Protein AF-A0A971B6G9-F1 (afdb_monomer)

Structure (mmCIF, N/CA/C/O backbone):
data_AF-A0A971B6G9-F1
#
_entry.id   AF-A0A971B6G9-F1
#
loop_
_atom_site.group_PDB
_atom_site.id
_atom_site.type_symbol
_atom_site.label_atom_id
_atom_site.label_alt_id
_atom_site.label_comp_id
_atom_site.label_asym_id
_atom_site.label_entity_id
_atom_site.label_seq_id
_atom_site.pdbx_PDB_ins_code
_atom_site.Cartn_x
_atom_site.Cartn_y
_atom_site.Cartn_z
_atom_site.occupancy
_atom_site.B_iso_or_equiv
_atom_site.auth_seq_id
_atom_site.auth_comp_id
_atom_site.auth_asym_id
_atom_site.auth_atom_id
_atom_site.pdbx_PDB_model_num
ATOM 1 N N . MET A 1 1 ? -0.345 -5.537 20.624 1.00 52.84 1 MET A N 1
ATOM 2 C CA . MET A 1 1 ? -1.224 -4.532 19.983 1.00 52.84 1 MET A CA 1
ATOM 3 C C . MET A 1 1 ? -0.506 -4.055 18.737 1.00 52.84 1 MET A C 1
ATOM 5 O O . MET A 1 1 ? 0.573 -3.500 18.879 1.00 52.84 1 MET A O 1
ATOM 9 N N . CYS A 1 2 ? -1.038 -4.345 17.551 1.00 80.56 2 CYS A N 1
ATOM 10 C CA . CYS A 1 2 ? -0.383 -4.000 16.290 1.00 80.56 2 CYS A CA 1
ATOM 11 C C . CYS A 1 2 ? -0.824 -2.597 15.840 1.00 80.56 2 CYS A C 1
ATOM 13 O O . CYS A 1 2 ? -2.008 -2.360 15.574 1.00 80.56 2 CYS A O 1
ATOM 15 N N . ASN A 1 3 ? 0.137 -1.675 15.822 1.00 87.12 3 ASN A N 1
ATOM 16 C CA . ASN A 1 3 ? -0.016 -0.271 15.457 1.00 87.12 3 ASN A CA 1
ATOM 17 C C . ASN A 1 3 ? 0.863 0.035 14.233 1.00 87.12 3 ASN A C 1
ATOM 19 O O . ASN A 1 3 ? 1.901 -0.599 14.043 1.00 87.12 3 ASN A O 1
ATOM 23 N N . ILE A 1 4 ? 0.448 1.012 13.433 1.00 89.44 4 ILE A N 1
ATOM 24 C CA . ILE A 1 4 ? 1.184 1.586 12.306 1.00 89.44 4 ILE A CA 1
ATOM 25 C C . ILE A 1 4 ? 1.631 2.981 12.739 1.00 89.44 4 ILE A C 1
ATOM 27 O O . ILE A 1 4 ? 0.792 3.774 13.165 1.00 89.44 4 ILE A O 1
ATOM 31 N N . HIS A 1 5 ? 2.922 3.277 12.640 1.00 90.25 5 HIS A N 1
ATOM 32 C CA . HIS A 1 5 ? 3.454 4.623 12.853 1.00 90.25 5 HIS A CA 1
ATOM 33 C C . HIS A 1 5 ? 3.609 5.310 11.493 1.00 90.25 5 HIS A C 1
ATOM 35 O O . HIS A 1 5 ? 4.280 4.767 10.624 1.00 90.25 5 HIS A O 1
ATOM 41 N N . THR A 1 6 ? 2.958 6.460 11.306 1.00 84.06 6 THR A N 1
ATOM 42 C CA . THR A 1 6 ? 2.839 7.157 10.005 1.00 84.06 6 THR A CA 1
ATOM 43 C C . THR A 1 6 ? 3.772 8.369 9.886 1.00 84.06 6 THR A C 1
ATOM 45 O O . THR A 1 6 ? 3.604 9.199 9.003 1.00 84.06 6 THR A O 1
ATOM 48 N N . GLY A 1 7 ? 4.704 8.541 10.831 1.00 78.31 7 GLY A N 1
ATOM 49 C CA . GLY A 1 7 ? 5.525 9.752 10.990 1.00 78.31 7 GLY A CA 1
ATOM 50 C C . GLY A 1 7 ? 4.795 10.912 11.687 1.00 78.31 7 GLY A C 1
ATOM 51 O O . GLY A 1 7 ? 5.374 11.577 12.541 1.00 78.31 7 GLY A O 1
ATOM 52 N N . SER A 1 8 ? 3.508 11.096 11.398 1.00 78.38 8 SER A N 1
ATOM 53 C CA . SER A 1 8 ? 2.623 12.130 11.963 1.00 78.38 8 SER A CA 1
ATOM 54 C C . SER A 1 8 ? 1.706 11.633 13.089 1.00 78.38 8 SER A C 1
ATOM 56 O O . SER A 1 8 ? 1.169 12.430 13.858 1.00 78.38 8 SER A O 1
ATOM 58 N N . GLY A 1 9 ? 1.517 10.316 13.205 1.00 85.81 9 GLY A N 1
ATOM 59 C CA . GLY A 1 9 ? 0.541 9.731 14.115 1.00 85.81 9 GLY A CA 1
ATOM 60 C C . GLY A 1 9 ? 0.669 8.220 14.272 1.00 85.81 9 GLY A C 1
ATOM 61 O O . GLY A 1 9 ? 1.687 7.600 13.949 1.00 85.81 9 GLY A O 1
ATOM 62 N N . THR A 1 10 ? -0.360 7.610 14.860 1.00 90.00 10 THR A N 1
ATOM 63 C CA . THR A 1 10 ? -0.423 6.158 15.069 1.00 90.00 10 THR A CA 1
ATOM 64 C C . THR A 1 10 ? -1.803 5.618 14.721 1.00 90.00 10 THR A C 1
ATOM 66 O O . THR A 1 10 ? -2.795 5.977 15.355 1.00 90.00 10 THR A O 1
ATOM 69 N N . VAL A 1 11 ? -1.854 4.682 13.773 1.00 90.75 11 VAL A N 1
ATOM 70 C CA . VAL A 1 11 ? -3.084 4.025 13.316 1.00 90.75 11 VAL A CA 1
ATOM 71 C C . VAL A 1 11 ? -3.137 2.593 13.844 1.00 90.75 11 VAL A C 1
ATOM 73 O O . VAL A 1 11 ? -2.175 1.834 13.749 1.00 90.75 11 VAL A O 1
ATOM 76 N N . LYS A 1 12 ? -4.272 2.175 14.409 1.00 91.88 12 LYS A N 1
ATOM 77 C CA . LYS A 1 12 ? -4.451 0.790 14.877 1.00 91.88 12 LYS A CA 1
ATOM 78 C C . LYS A 1 12 ? -4.865 -0.113 13.720 1.00 91.88 12 LYS A C 1
ATOM 80 O O . LYS A 1 12 ? -5.763 0.244 12.961 1.00 91.88 12 LYS A O 1
ATOM 85 N N . TYR A 1 13 ? -4.352 -1.345 13.683 1.00 93.25 13 TYR A N 1
ATOM 86 C CA . TYR A 1 13 ? -4.760 -2.349 12.682 1.00 93.25 13 TYR A CA 1
ATOM 87 C C . TYR A 1 13 ? -6.279 -2.565 12.658 1.00 93.25 13 TYR A C 1
ATOM 89 O O . TYR A 1 13 ? -6.891 -2.689 11.603 1.00 93.25 13 TYR A O 1
ATOM 97 N N . THR A 1 14 ? -6.902 -2.580 13.840 1.00 92.38 14 THR A N 1
ATOM 98 C CA . THR A 1 14 ? -8.360 -2.732 13.965 1.00 92.38 14 THR A CA 1
ATOM 99 C C . THR A 1 14 ? -9.144 -1.581 13.338 1.00 92.38 14 THR A C 1
ATOM 101 O O . THR A 1 14 ? -10.253 -1.812 12.871 1.00 92.38 14 THR A O 1
ATOM 104 N N . THR A 1 15 ? -8.595 -0.364 13.304 1.00 92.25 15 THR A N 1
ATOM 105 C CA . THR A 1 15 ? -9.254 0.782 12.668 1.00 92.25 15 THR A CA 1
ATOM 106 C C . THR A 1 15 ? -9.175 0.666 11.152 1.00 92.25 15 THR A C 1
ATOM 108 O O . THR A 1 15 ? -10.195 0.836 10.498 1.00 92.25 15 THR A O 1
ATOM 111 N N . VAL A 1 16 ? -8.016 0.278 10.607 1.00 93.38 16 VAL A N 1
ATOM 112 C CA . VAL A 1 16 ? -7.854 0.002 9.165 1.00 93.38 16 VAL A CA 1
ATOM 113 C C . VAL A 1 16 ? -8.830 -1.085 8.714 1.00 93.38 16 VAL A C 1
ATOM 115 O O . VAL A 1 16 ? -9.600 -0.878 7.785 1.00 93.38 16 VAL A O 1
ATOM 118 N N . ARG A 1 17 ? -8.895 -2.209 9.440 1.00 94.12 17 ARG A N 1
ATOM 119 C CA . ARG A 1 17 ? -9.842 -3.302 9.149 1.00 94.12 17 ARG A CA 1
ATOM 120 C C . ARG A 1 17 ? -11.297 -2.852 9.147 1.00 94.12 17 ARG A C 1
ATOM 122 O O . ARG A 1 17 ? -12.064 -3.263 8.287 1.00 94.12 17 ARG A O 1
ATOM 129 N N . LYS A 1 18 ? -11.682 -2.017 10.118 1.00 92.69 18 LYS A N 1
ATOM 130 C CA . LYS A 1 18 ? -13.036 -1.452 10.178 1.00 92.69 18 LYS A CA 1
ATOM 131 C C . LYS A 1 18 ? -13.317 -0.540 8.986 1.00 92.69 18 LYS A C 1
ATOM 133 O O . LYS A 1 18 ? -14.404 -0.631 8.431 1.00 92.69 18 LYS A O 1
ATOM 138 N N . ALA A 1 19 ? -12.350 0.288 8.592 1.00 92.06 19 ALA A N 1
ATOM 139 C CA . ALA A 1 19 ? -12.477 1.189 7.449 1.00 92.06 19 ALA A CA 1
ATOM 140 C C . ALA A 1 19 ? -12.639 0.438 6.117 1.00 92.06 19 ALA A C 1
ATOM 142 O O . ALA A 1 19 ? -13.322 0.924 5.229 1.00 92.06 19 ALA A O 1
ATOM 143 N N . MET A 1 20 ? -12.084 -0.769 5.991 1.00 93.56 20 MET A N 1
ATOM 144 C CA . MET A 1 20 ? -12.259 -1.609 4.798 1.00 93.56 20 MET A CA 1
ATOM 145 C C . MET A 1 20 ? -13.645 -2.260 4.688 1.00 93.56 20 MET A C 1
ATOM 147 O O . MET A 1 20 ? -13.978 -2.821 3.650 1.00 93.56 20 MET A O 1
ATOM 151 N N . GLY A 1 21 ? -14.454 -2.253 5.754 1.00 91.81 21 GLY A N 1
ATOM 152 C CA . GLY A 1 21 ? -15.807 -2.819 5.716 1.00 91.81 21 GLY A CA 1
ATOM 153 C C . GLY A 1 21 ? -15.875 -4.334 5.467 1.00 91.81 21 GLY A C 1
ATOM 154 O O . GL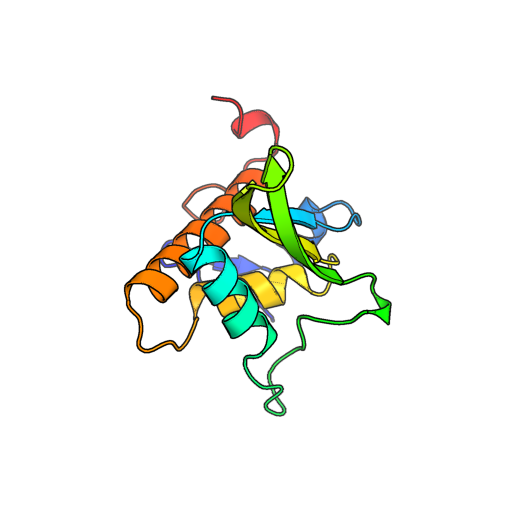Y A 1 21 ? -16.952 -4.841 5.180 1.00 91.81 21 GLY A O 1
ATOM 155 N N . GLY A 1 22 ? -14.756 -5.055 5.599 1.00 91.69 22 GLY A N 1
ATOM 156 C CA . GLY A 1 22 ? -14.662 -6.494 5.321 1.00 91.69 22 GLY A CA 1
ATOM 157 C C . GLY A 1 22 ? -14.317 -6.848 3.872 1.00 91.69 22 GLY A C 1
ATOM 158 O O 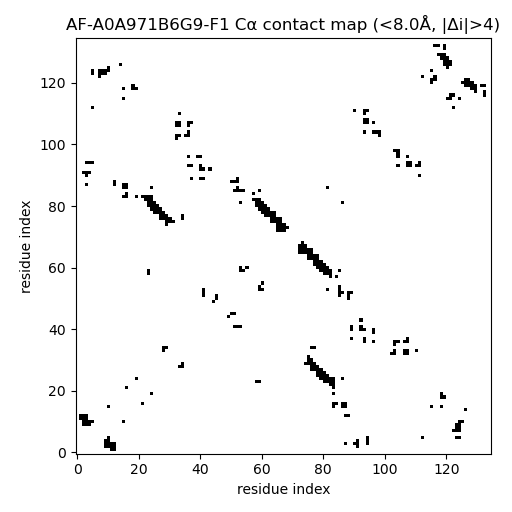. GLY A 1 22 ? -14.082 -8.019 3.593 1.00 91.69 22 GLY A O 1
ATOM 159 N N . GLU A 1 23 ? -14.223 -5.862 2.981 1.00 93.44 23 GLU A N 1
ATOM 160 C CA . GLU A 1 23 ? -13.874 -6.076 1.577 1.00 93.44 23 GLU A CA 1
ATOM 161 C C . GLU A 1 23 ? -12.359 -5.927 1.344 1.00 93.44 23 GLU A C 1
ATOM 163 O O . GLU A 1 23 ? -11.698 -5.148 2.043 1.00 93.44 23 GLU A O 1
ATOM 168 N N . PRO A 1 24 ? -11.773 -6.650 0.371 1.00 94.88 24 PRO A N 1
ATOM 169 C CA . PRO A 1 24 ? -10.384 -6.448 -0.023 1.00 94.88 24 PRO A CA 1
ATOM 170 C C . PRO A 1 24 ? -10.138 -5.027 -0.539 1.00 94.88 24 PRO A C 1
ATOM 172 O O . PRO A 1 24 ? -10.916 -4.482 -1.323 1.00 94.88 24 PRO A O 1
ATOM 175 N N . TYR A 1 25 ? -9.006 -4.443 -0.155 1.00 96.44 25 TYR A N 1
ATOM 176 C CA . TYR A 1 25 ? -8.539 -3.191 -0.733 1.00 96.44 25 TYR A CA 1
ATOM 177 C C . TYR A 1 25 ? -7.881 -3.479 -2.079 1.00 96.44 25 TYR A C 1
ATOM 179 O O . TYR A 1 25 ? -6.937 -4.270 -2.153 1.00 96.44 25 TYR A O 1
ATOM 187 N N . THR A 1 26 ? -8.377 -2.846 -3.140 1.00 96.62 26 THR A N 1
ATOM 188 C CA . THR A 1 26 ? -7.864 -3.038 -4.500 1.00 96.62 26 THR A CA 1
ATOM 189 C C . THR A 1 26 ? -7.142 -1.787 -4.981 1.00 96.62 26 THR A C 1
ATOM 191 O O . TH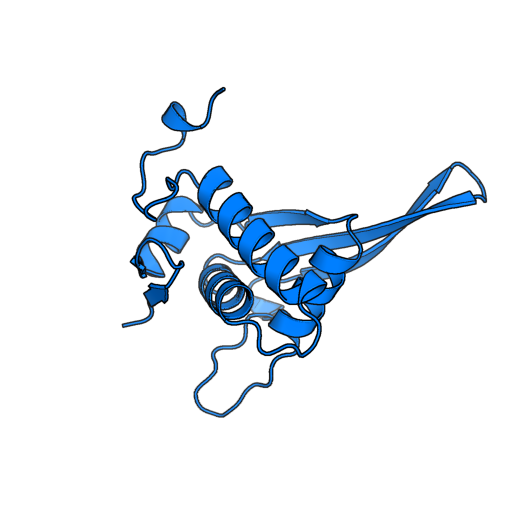R A 1 26 ? -7.604 -0.670 -4.759 1.00 96.62 26 THR A O 1
ATOM 194 N N . MET A 1 27 ? -5.994 -1.966 -5.632 1.00 95.62 27 MET A N 1
ATOM 195 C CA . MET A 1 27 ? -5.238 -0.869 -6.243 1.00 95.62 27 MET A CA 1
ATOM 196 C C . MET A 1 27 ? -4.483 -1.346 -7.482 1.00 95.62 27 MET A C 1
ATOM 198 O O . MET A 1 27 ? -4.079 -2.503 -7.561 1.00 95.62 27 MET A O 1
ATOM 202 N N . SER A 1 28 ? -4.270 -0.442 -8.436 1.00 95.44 28 SER A N 1
ATOM 203 C CA . SER A 1 28 ? -3.450 -0.677 -9.628 1.00 95.44 28 SER A CA 1
ATOM 204 C C . SER A 1 28 ? -2.348 0.367 -9.668 1.00 95.44 28 SER A C 1
ATOM 206 O O . SER A 1 28 ? -2.630 1.547 -9.870 1.00 95.44 28 SER A O 1
ATOM 208 N N . LEU A 1 29 ? -1.100 -0.069 -9.550 1.00 96.25 29 LEU A N 1
ATOM 209 C CA . LEU A 1 29 ? 0.070 0.802 -9.589 1.00 96.25 29 LEU A CA 1
ATOM 210 C C . LEU A 1 29 ? 0.678 0.811 -10.988 1.00 96.25 29 LEU A C 1
ATOM 212 O O . LEU A 1 29 ? 0.710 -0.218 -11.667 1.00 96.25 29 LEU A O 1
ATOM 216 N N . THR A 1 30 ? 1.183 1.966 -11.412 1.00 96.25 30 THR A N 1
ATOM 217 C CA . THR A 1 30 ? 1.959 2.117 -12.657 1.00 96.25 30 THR A CA 1
ATOM 218 C C . THR A 1 30 ? 3.290 2.827 -12.449 1.00 96.25 30 THR A C 1
ATOM 220 O O . THR A 1 30 ? 4.142 2.782 -13.338 1.00 96.25 30 THR A O 1
ATOM 223 N N . ASP A 1 31 ? 3.480 3.484 -11.302 1.00 96.00 31 ASP A N 1
ATOM 224 C CA . ASP A 1 31 ? 4.764 4.074 -10.954 1.00 96.00 31 ASP A CA 1
ATOM 225 C C . ASP A 1 31 ? 5.780 2.980 -10.602 1.00 96.00 31 ASP A C 1
ATOM 227 O O . ASP A 1 31 ? 5.485 2.006 -9.908 1.00 96.00 31 ASP A O 1
ATOM 231 N N . THR A 1 32 ? 7.001 3.118 -11.114 1.00 95.25 32 THR A N 1
ATOM 232 C CA . THR A 1 32 ? 8.022 2.074 -10.955 1.00 95.25 32 THR A CA 1
ATOM 233 C C . THR A 1 32 ? 8.533 1.982 -9.518 1.00 95.25 32 THR A C 1
ATOM 235 O O . THR A 1 32 ? 8.835 0.878 -9.064 1.00 95.25 32 THR A O 1
ATOM 238 N N . ASN A 1 33 ? 8.619 3.100 -8.799 1.00 97.19 33 ASN A N 1
ATOM 239 C CA . ASN A 1 33 ? 9.097 3.121 -7.421 1.00 97.19 33 ASN A CA 1
ATOM 240 C C . ASN A 1 33 ? 8.019 2.611 -6.463 1.00 97.19 33 ASN A C 1
ATOM 242 O O . ASN A 1 33 ? 8.344 1.815 -5.589 1.00 97.19 33 ASN A O 1
ATOM 246 N N . GLU A 1 34 ? 6.746 2.946 -6.681 1.00 96.88 34 GLU A N 1
ATOM 247 C CA . GLU A 1 34 ? 5.624 2.367 -5.923 1.00 96.88 34 GLU A CA 1
ATOM 248 C C . GLU A 1 34 ? 5.532 0.846 -6.107 1.00 96.88 34 GLU A C 1
ATOM 250 O O . GLU A 1 34 ? 5.400 0.099 -5.136 1.00 96.88 34 GLU A O 1
ATOM 255 N N . ILE A 1 35 ? 5.657 0.363 -7.351 1.00 96.00 35 ILE A N 1
ATOM 256 C CA . ILE A 1 35 ? 5.671 -1.078 -7.642 1.00 96.00 35 ILE A CA 1
ATOM 257 C C . ILE A 1 35 ? 6.829 -1.754 -6.901 1.00 96.00 35 ILE A C 1
ATOM 259 O O . ILE A 1 35 ? 6.631 -2.791 -6.267 1.00 96.00 35 ILE A O 1
ATOM 263 N N . ARG A 1 36 ? 8.035 -1.175 -6.958 1.00 95.19 36 ARG A N 1
ATOM 264 C CA . ARG A 1 36 ? 9.200 -1.696 -6.229 1.00 95.19 36 ARG A CA 1
ATOM 265 C C . ARG A 1 36 ? 8.966 -1.693 -4.722 1.00 95.19 36 ARG A C 1
ATOM 267 O O . ARG A 1 36 ? 9.227 -2.711 -4.094 1.00 95.19 36 ARG A O 1
ATOM 274 N N . ALA A 1 37 ? 8.411 -0.617 -4.170 1.00 95.81 37 ALA A N 1
ATOM 275 C CA . ALA A 1 37 ? 8.097 -0.502 -2.751 1.00 95.81 37 ALA A CA 1
ATOM 276 C C . ALA A 1 37 ? 7.139 -1.603 -2.282 1.00 95.81 37 ALA A C 1
ATOM 278 O O . ALA A 1 37 ? 7.399 -2.245 -1.266 1.00 95.81 37 ALA A O 1
ATOM 279 N N . VAL A 1 38 ? 6.068 -1.887 -3.034 1.00 94.38 38 VAL A N 1
ATOM 280 C CA . VAL A 1 38 ? 5.144 -2.986 -2.705 1.00 94.38 38 VAL A CA 1
ATOM 281 C C . VAL A 1 38 ? 5.833 -4.341 -2.812 1.00 94.38 38 VAL A C 1
ATOM 283 O O . VAL A 1 38 ? 5.682 -5.167 -1.916 1.00 94.38 38 VAL A O 1
ATOM 286 N N . VAL A 1 39 ? 6.612 -4.579 -3.868 1.00 92.19 39 VAL A N 1
ATOM 287 C CA . VAL A 1 39 ? 7.345 -5.842 -4.040 1.00 92.19 39 VAL A CA 1
ATOM 288 C C . VAL A 1 39 ? 8.339 -6.058 -2.897 1.00 92.19 39 VAL A C 1
ATOM 290 O O . VAL A 1 39 ? 8.402 -7.159 -2.350 1.00 92.19 39 VAL A O 1
ATOM 293 N N . GLU A 1 40 ? 9.090 -5.032 -2.507 1.00 91.94 40 GLU A N 1
ATOM 294 C CA . GLU A 1 40 ? 10.024 -5.091 -1.381 1.00 91.94 40 GLU A CA 1
ATOM 295 C C . GLU A 1 40 ? 9.266 -5.293 -0.062 1.00 91.94 40 GLU A C 1
ATOM 297 O O . GLU A 1 40 ? 9.587 -6.219 0.678 1.00 91.94 40 GLU A O 1
ATOM 302 N N . ALA A 1 41 ? 8.194 -4.539 0.198 1.00 91.12 41 ALA A N 1
ATOM 303 C CA . ALA A 1 41 ? 7.370 -4.690 1.398 1.00 91.12 41 ALA A CA 1
ATOM 304 C C . ALA A 1 41 ? 6.734 -6.085 1.507 1.00 91.12 41 ALA A C 1
ATOM 306 O O . ALA A 1 41 ? 6.695 -6.664 2.592 1.00 91.12 41 ALA A O 1
ATOM 307 N N . VAL A 1 42 ? 6.250 -6.666 0.409 1.00 89.12 42 VAL A N 1
ATOM 308 C CA . VAL A 1 42 ? 5.678 -8.022 0.403 1.00 89.12 42 VAL A CA 1
ATOM 309 C C . VAL A 1 42 ? 6.751 -9.076 0.672 1.00 89.12 42 VAL A C 1
ATOM 311 O O . VAL A 1 42 ? 6.518 -10.008 1.443 1.00 89.12 42 VAL A O 1
ATOM 314 N N . ASN A 1 43 ? 7.943 -8.900 0.099 1.00 84.94 43 ASN A N 1
ATOM 315 C CA . ASN A 1 43 ? 9.048 -9.849 0.224 1.00 84.94 43 ASN A CA 1
ATOM 316 C C . ASN A 1 43 ? 9.944 -9.629 1.450 1.00 84.94 43 ASN A C 1
ATOM 318 O O . ASN A 1 43 ? 10.792 -10.481 1.721 1.00 84.94 43 ASN A O 1
ATOM 322 N N . GLN A 1 44 ? 9.764 -8.544 2.213 1.00 75.62 44 GLN A N 1
ATOM 323 C CA . GLN A 1 44 ? 10.414 -8.378 3.512 1.00 75.62 44 GLN A CA 1
ATOM 324 C C . GLN A 1 44 ? 10.114 -9.613 4.364 1.00 75.62 44 GLN A C 1
ATOM 326 O O . GLN A 1 44 ? 8.949 -9.970 4.583 1.00 75.62 44 GLN A O 1
ATOM 331 N N . GLY A 1 45 ? 11.192 -10.305 4.745 1.00 57.34 45 GLY A N 1
ATOM 332 C CA . GLY A 1 45 ? 11.159 -11.682 5.214 1.00 57.34 45 GLY A CA 1
ATOM 333 C C . GLY A 1 45 ? 10.130 -11.934 6.312 1.00 57.34 45 GLY A C 1
ATOM 334 O O . GLY A 1 45 ? 9.810 -11.069 7.124 1.00 57.34 45 GLY A O 1
ATOM 335 N N . ILE A 1 46 ? 9.630 -13.164 6.362 1.00 55.00 46 ILE A N 1
ATOM 336 C CA . ILE A 1 46 ? 8.945 -13.693 7.540 1.00 55.00 46 ILE A CA 1
ATOM 337 C C . ILE A 1 46 ? 10.042 -13.987 8.571 1.00 55.00 46 ILE A C 1
ATOM 339 O O . ILE A 1 46 ? 10.429 -15.136 8.765 1.00 55.00 46 ILE A O 1
ATOM 343 N N . ASP A 1 47 ? 10.625 -12.960 9.189 1.00 48.94 47 ASP A N 1
ATOM 344 C CA . ASP A 1 47 ? 11.296 -13.204 10.467 1.00 48.94 47 ASP A CA 1
ATOM 345 C C . ASP A 1 47 ? 10.215 -13.683 11.450 1.00 48.94 47 ASP A C 1
ATOM 347 O O . ASP A 1 47 ? 9.050 -13.313 11.301 1.00 48.94 47 ASP A O 1
ATOM 351 N N . GLY A 1 48 ? 10.534 -14.516 12.439 1.00 44.75 48 GLY A N 1
ATOM 352 C CA . GLY A 1 48 ? 9.553 -15.208 13.296 1.00 44.75 48 GLY A CA 1
ATOM 353 C C . GLY A 1 48 ? 8.604 -14.294 14.096 1.00 44.75 48 GLY A C 1
ATOM 354 O O . GLY A 1 48 ? 7.796 -14.780 14.886 1.00 44.75 48 GLY A O 1
ATOM 355 N N . HIS A 1 49 ? 8.715 -12.971 13.940 1.00 52.50 49 HIS A N 1
ATOM 356 C CA . HIS A 1 49 ? 7.872 -11.918 14.516 1.00 52.50 49 HIS A CA 1
ATOM 357 C C . HIS A 1 49 ? 7.161 -11.037 13.462 1.00 52.50 49 HIS A C 1
ATOM 359 O O . HIS A 1 49 ? 6.368 -10.163 13.821 1.00 52.50 49 HIS A O 1
ATOM 365 N N . LEU A 1 50 ? 7.415 -11.244 12.167 1.00 60.62 50 LEU A N 1
ATOM 366 C CA . LEU A 1 50 ? 6.820 -10.495 11.063 1.00 60.62 50 LEU A CA 1
ATOM 367 C C . LEU A 1 50 ? 5.601 -11.245 10.508 1.00 60.62 50 LEU A C 1
ATOM 369 O O . LEU A 1 50 ? 5.710 -12.302 9.897 1.00 60.62 50 LEU A O 1
ATOM 373 N N . GLU A 1 51 ? 4.415 -10.665 10.713 1.00 65.12 51 GLU A N 1
ATOM 374 C CA . GLU A 1 51 ? 3.171 -11.108 10.072 1.00 65.12 51 GLU A CA 1
ATOM 375 C C . GLU A 1 51 ? 3.335 -11.077 8.544 1.00 65.12 51 GLU A C 1
ATOM 377 O O . GLU A 1 51 ? 3.858 -10.096 8.011 1.00 65.12 51 GLU A O 1
ATOM 382 N N . ALA A 1 52 ? 2.910 -12.130 7.841 1.00 70.44 52 ALA A N 1
ATOM 383 C CA . ALA A 1 52 ? 2.882 -12.149 6.380 1.00 70.44 52 ALA A CA 1
ATOM 384 C C . ALA A 1 52 ? 1.799 -11.191 5.851 1.00 70.44 52 ALA A C 1
ATOM 386 O O . ALA A 1 52 ? 0.699 -11.147 6.403 1.00 70.44 52 ALA A O 1
ATOM 387 N N . CYS A 1 53 ? 2.102 -10.448 4.783 1.00 77.19 53 CYS A N 1
ATOM 388 C CA . CYS A 1 53 ? 1.138 -9.597 4.070 1.00 77.19 53 CYS A CA 1
ATOM 389 C C . CYS A 1 53 ? 0.735 -10.145 2.690 1.00 77.19 53 CYS A C 1
ATOM 391 O O . CYS A 1 53 ? 0.002 -9.480 1.971 1.00 77.19 53 CYS A O 1
ATOM 393 N N . TYR A 1 54 ? 1.184 -11.356 2.344 1.00 85.38 54 TYR A N 1
ATOM 394 C CA . TYR A 1 54 ? 0.688 -12.121 1.203 1.00 85.38 54 TYR A CA 1
ATOM 395 C C . TYR A 1 54 ? 0.171 -13.476 1.686 1.00 85.38 54 TYR A C 1
ATOM 397 O O . TYR A 1 54 ? 0.943 -14.374 2.030 1.00 85.38 54 TYR A O 1
ATOM 405 N N . CYS A 1 55 ? -1.148 -13.602 1.754 1.00 85.94 55 CYS A N 1
ATOM 406 C CA . CYS A 1 55 ? -1.867 -14.797 2.159 1.00 85.94 55 CYS A CA 1
ATOM 407 C C . CYS A 1 55 ? -2.965 -15.104 1.122 1.00 85.94 55 CYS A C 1
ATOM 409 O O . CYS A 1 55 ? -4.090 -14.616 1.254 1.00 85.94 55 CYS A O 1
ATOM 411 N N . PRO A 1 56 ? -2.667 -15.924 0.095 1.00 86.88 56 PRO A N 1
ATOM 412 C CA . PRO A 1 56 ? -3.637 -16.298 -0.940 1.00 86.88 56 PRO A CA 1
ATOM 413 C C . PRO A 1 56 ? -4.936 -16.892 -0.388 1.00 86.88 56 PRO A C 1
ATOM 415 O O . PRO A 1 56 ? -6.008 -16.631 -0.924 1.00 86.88 56 PRO A O 1
ATOM 418 N N . ASP A 1 57 ? -4.862 -17.621 0.730 1.00 88.69 57 ASP A N 1
ATOM 419 C CA . ASP A 1 57 ? -6.031 -18.200 1.407 1.00 88.69 57 ASP A CA 1
ATOM 420 C C . ASP A 1 57 ? -7.017 -17.138 1.933 1.00 88.69 57 ASP A C 1
ATOM 422 O O . ASP A 1 57 ? -8.172 -17.450 2.220 1.00 88.69 57 ASP A O 1
ATOM 426 N N . ARG A 1 58 ? -6.576 -15.879 2.060 1.00 87.75 58 ARG A N 1
ATOM 427 C CA . ARG A 1 58 ? -7.405 -14.717 2.423 1.00 87.75 58 ARG A CA 1
ATOM 428 C C . ARG A 1 58 ? -7.847 -13.891 1.213 1.00 87.75 58 ARG A C 1
ATOM 430 O O . ARG A 1 58 ? -8.534 -12.890 1.388 1.00 87.75 58 ARG A O 1
ATOM 437 N N . GLY A 1 59 ? -7.457 -14.295 0.005 1.00 89.75 59 GLY A N 1
ATOM 438 C CA . GLY A 1 59 ? -7.724 -13.560 -1.229 1.00 89.75 59 GLY A CA 1
ATOM 439 C C . GLY A 1 59 ? -6.695 -12.477 -1.556 1.00 89.75 59 GLY A C 1
ATOM 440 O O . GLY A 1 59 ? -6.990 -11.619 -2.383 1.00 89.75 59 GLY A O 1
ATOM 441 N N . ASP A 1 60 ? -5.507 -12.497 -0.936 1.00 94.06 60 ASP A N 1
ATOM 442 C CA . ASP A 1 60 ? -4.427 -11.586 -1.328 1.00 94.06 60 ASP A CA 1
ATOM 443 C C . ASP A 1 60 ? -3.874 -11.967 -2.712 1.00 94.06 60 ASP A C 1
ATOM 445 O O . ASP A 1 60 ? -3.505 -13.123 -2.941 1.00 94.06 60 ASP A O 1
ATOM 449 N N . SER A 1 61 ? -3.741 -10.995 -3.613 1.00 94.81 61 SER A N 1
ATOM 450 C CA . SER A 1 61 ? -3.143 -11.177 -4.940 1.00 94.81 61 SER A CA 1
ATOM 451 C C . SER A 1 61 ? -2.284 -9.979 -5.341 1.00 94.81 61 SER A C 1
ATOM 453 O O . SER A 1 61 ? -2.668 -8.831 -5.124 1.00 94.81 61 SER A O 1
ATOM 455 N N . TYR A 1 62 ? -1.144 -10.256 -5.977 1.00 94.38 62 TYR A N 1
ATOM 456 C CA . TYR A 1 62 ? -0.223 -9.259 -6.524 1.00 94.38 62 TYR A CA 1
ATOM 457 C C . TYR A 1 62 ? 0.182 -9.695 -7.934 1.00 94.38 62 TYR A C 1
ATOM 459 O O . TYR A 1 62 ? 1.001 -10.601 -8.100 1.00 94.38 62 TYR A O 1
ATOM 467 N N . GLU A 1 63 ? -0.410 -9.081 -8.953 1.00 94.75 63 GLU A N 1
ATOM 468 C CA . GLU A 1 63 ? -0.254 -9.487 -10.349 1.00 94.75 63 GLU A CA 1
ATOM 469 C C . GLU A 1 63 ? 0.514 -8.429 -11.142 1.00 94.75 63 GLU A C 1
ATOM 471 O O . GLU A 1 63 ? 0.049 -7.313 -11.372 1.00 94.75 63 GLU A O 1
ATOM 476 N N . GLY A 1 64 ? 1.734 -8.783 -11.549 1.00 93.50 64 GLY A N 1
ATOM 477 C CA . GLY A 1 64 ? 2.552 -7.944 -12.418 1.00 93.50 64 GLY A CA 1
ATOM 478 C C . GLY A 1 64 ? 2.062 -7.993 -13.865 1.00 93.50 64 GLY A C 1
ATOM 479 O O . GLY A 1 64 ? 1.769 -9.064 -14.397 1.00 93.50 64 GLY A O 1
ATOM 480 N N . GLY A 1 65 ? 2.034 -6.839 -14.527 1.00 92.75 65 GLY A N 1
ATOM 481 C CA . GLY A 1 65 ? 1.541 -6.705 -15.892 1.00 92.75 65 GLY A CA 1
ATOM 482 C C . GLY A 1 65 ? 2.222 -5.603 -16.698 1.00 92.75 65 GLY A C 1
ATOM 483 O O . GLY A 1 65 ? 3.168 -4.943 -16.266 1.00 92.75 65 GLY A O 1
ATOM 484 N N . GLU A 1 66 ? 1.721 -5.416 -17.916 1.00 93.12 66 GLU A N 1
ATOM 485 C C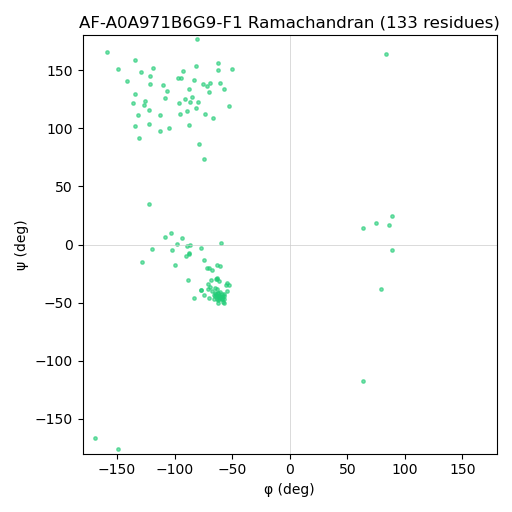A . GLU A 1 66 ? 2.145 -4.367 -18.840 1.00 93.12 66 GLU A CA 1
ATOM 486 C C . GLU A 1 66 ? 0.908 -3.708 -19.455 1.00 93.12 66 GLU A C 1
ATOM 488 O O . GLU A 1 66 ? 0.047 -4.388 -20.020 1.00 93.12 66 GLU A O 1
ATOM 493 N N . ARG A 1 67 ? 0.833 -2.375 -19.419 1.00 87.31 67 ARG A N 1
ATOM 494 C CA . ARG A 1 67 ? -0.190 -1.612 -20.145 1.00 87.31 67 ARG A CA 1
ATOM 495 C C . ARG A 1 67 ? 0.325 -1.360 -21.562 1.00 87.31 67 ARG A C 1
ATOM 497 O O . ARG A 1 67 ? 1.405 -0.796 -21.740 1.00 87.31 67 ARG A O 1
ATOM 504 N N . LYS A 1 68 ? -0.420 -1.801 -22.582 1.00 91.88 68 LYS A N 1
ATOM 505 C CA . LYS A 1 68 ? 0.013 -1.767 -23.993 1.00 91.88 68 LYS A CA 1
ATOM 506 C C . LYS A 1 68 ? -0.938 -0.966 -24.877 1.00 91.88 68 LYS A C 1
ATOM 508 O O . LYS A 1 68 ? -2.151 -1.048 -24.717 1.00 91.88 68 LYS A O 1
ATOM 513 N N . ALA A 1 69 ? -0.382 -0.278 -25.871 1.00 90.56 69 ALA A N 1
ATOM 514 C CA . ALA A 1 69 ? -1.105 0.269 -27.017 1.00 90.56 69 ALA A CA 1
ATOM 515 C C . ALA A 1 69 ? -0.671 -0.484 -28.284 1.00 90.56 69 ALA A C 1
ATOM 517 O O . ALA A 1 69 ? 0.387 -0.228 -28.867 1.00 90.56 69 ALA A O 1
ATOM 518 N N . GLY A 1 70 ? -1.462 -1.478 -28.692 1.00 90.44 70 GLY A N 1
ATOM 519 C CA . GLY A 1 70 ? -1.073 -2.405 -29.755 1.00 90.44 70 GLY A CA 1
ATOM 520 C C . GLY A 1 70 ? 0.150 -3.233 -29.348 1.00 90.44 70 GLY A C 1
ATOM 521 O O . GLY A 1 70 ? 0.093 -3.995 -28.387 1.00 90.44 70 GLY A O 1
ATOM 522 N N . LYS A 1 71 ? 1.261 -3.091 -30.081 1.00 90.81 71 LYS A N 1
ATOM 523 C CA . LYS A 1 71 ? 2.535 -3.770 -29.766 1.00 90.81 71 LYS A CA 1
ATOM 524 C C . LYS A 1 71 ? 3.450 -2.960 -28.840 1.00 90.81 71 LYS A C 1
ATOM 526 O O . LYS A 1 71 ? 4.462 -3.492 -28.394 1.00 90.81 71 LYS A O 1
ATOM 531 N N . LEU A 1 72 ? 3.128 -1.692 -28.580 1.00 90.94 72 LEU A N 1
ATOM 532 C CA . LEU A 1 72 ? 3.939 -0.814 -27.743 1.00 90.94 72 LEU A CA 1
ATOM 533 C C . LEU A 1 72 ? 3.587 -1.022 -26.268 1.00 90.94 72 LEU A C 1
ATOM 535 O O . LEU A 1 72 ? 2.420 -0.909 -25.898 1.00 90.94 72 LEU A O 1
ATOM 539 N N . VAL A 1 73 ? 4.592 -1.290 -25.435 1.00 90.56 73 VAL A N 1
ATOM 540 C CA . VAL A 1 73 ? 4.456 -1.279 -23.971 1.00 90.56 73 VAL A CA 1
ATOM 541 C C . VAL A 1 73 ? 4.561 0.167 -23.496 1.00 90.56 73 VAL A C 1
ATOM 543 O O . VAL A 1 73 ? 5.582 0.808 -23.724 1.00 90.56 73 VAL A O 1
ATOM 546 N N . LEU A 1 74 ? 3.496 0.683 -22.880 1.00 90.12 74 LEU A N 1
ATOM 547 C CA . LEU A 1 74 ? 3.441 2.045 -22.342 1.00 90.12 74 LEU A CA 1
ATOM 548 C C . LEU A 1 74 ? 4.070 2.110 -20.950 1.00 90.12 74 LEU A C 1
ATOM 550 O O . LEU A 1 74 ? 4.872 2.996 -20.678 1.00 90.12 74 LEU A O 1
ATOM 554 N N . CYS A 1 75 ? 3.718 1.163 -20.082 1.00 90.69 75 CYS A N 1
ATOM 555 C CA . CYS A 1 75 ? 4.275 1.048 -18.739 1.00 90.69 75 CYS A CA 1
ATOM 556 C C . CYS A 1 75 ? 4.102 -0.370 -18.185 1.00 90.69 75 CYS A C 1
ATOM 558 O O . CYS A 1 75 ? 3.334 -1.181 -18.716 1.00 90.69 75 CYS A O 1
ATOM 560 N N . ARG A 1 76 ? 4.826 -0.658 -17.102 1.00 93.38 76 ARG A N 1
ATOM 561 C CA . ARG A 1 76 ? 4.553 -1.810 -16.239 1.00 93.38 76 ARG A CA 1
ATOM 562 C C . ARG A 1 76 ? 3.422 -1.464 -15.278 1.00 93.38 76 ARG A C 1
ATOM 564 O O . ARG A 1 76 ? 3.221 -0.294 -14.964 1.00 93.38 76 ARG A O 1
ATOM 571 N N . SER A 1 77 ? 2.704 -2.478 -14.820 1.00 95.19 77 SER A N 1
ATOM 572 C CA . SER A 1 77 ? 1.683 -2.325 -13.790 1.00 95.19 77 SER A CA 1
ATOM 573 C C . SER A 1 77 ? 1.782 -3.406 -12.726 1.00 95.19 77 SER A C 1
ATOM 575 O O . SER A 1 77 ? 2.342 -4.477 -12.9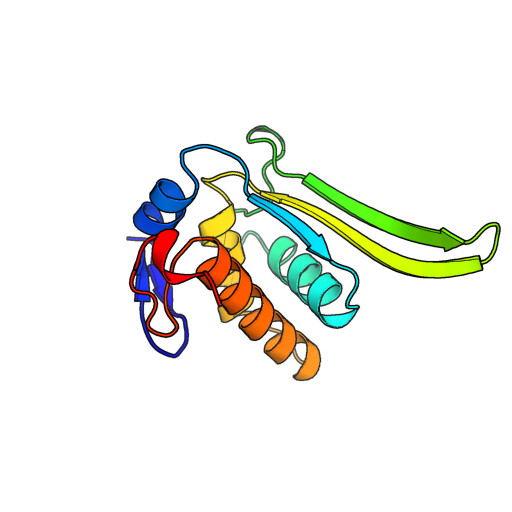70 1.00 95.19 77 SER A O 1
ATOM 577 N N . LEU A 1 78 ? 1.222 -3.116 -11.557 1.00 96.38 78 LEU A N 1
ATOM 578 C CA . LEU A 1 78 ? 0.983 -4.088 -10.499 1.00 96.38 78 LEU A CA 1
ATOM 579 C C . LEU A 1 78 ? -0.457 -3.935 -10.015 1.00 96.38 78 LEU A C 1
ATOM 581 O O . LEU A 1 78 ? -0.800 -2.923 -9.404 1.00 96.38 78 LEU A O 1
ATOM 585 N N . ASP A 1 79 ? -1.284 -4.934 -10.295 1.00 96.44 79 ASP A N 1
ATOM 586 C CA . ASP A 1 79 ? -2.651 -5.008 -9.795 1.00 96.44 79 ASP A CA 1
ATOM 587 C C . ASP A 1 79 ? -2.642 -5.773 -8.461 1.00 96.44 79 ASP A C 1
ATOM 589 O O . ASP A 1 79 ? -2.110 -6.881 -8.358 1.00 96.44 79 ASP A O 1
ATOM 593 N N . CYS A 1 80 ? -3.182 -5.155 -7.414 1.00 96.00 80 CYS A N 1
ATOM 594 C CA . CYS A 1 80 ? -3.176 -5.677 -6.051 1.00 96.00 80 CYS A CA 1
ATOM 595 C C . CYS A 1 80 ? -4.608 -5.840 -5.536 1.00 96.00 80 CYS A C 1
ATOM 597 O O . CYS A 1 80 ? -5.424 -4.926 -5.673 1.00 96.00 80 CYS A O 1
ATOM 599 N N . ALA A 1 81 ? -4.874 -6.951 -4.854 1.00 96.94 81 ALA A N 1
ATOM 600 C CA . ALA A 1 81 ? -6.011 -7.112 -3.954 1.00 96.94 81 ALA A CA 1
ATOM 601 C C . ALA A 1 81 ? -5.469 -7.557 -2.596 1.00 96.94 81 ALA A C 1
ATOM 603 O O . ALA A 1 81 ? -4.728 -8.534 -2.516 1.00 96.94 81 ALA A O 1
ATOM 604 N N . VAL A 1 82 ? -5.782 -6.812 -1.539 1.00 96.19 82 VAL A N 1
ATOM 605 C CA . VAL A 1 82 ? -5.216 -7.035 -0.205 1.00 96.19 82 VAL A CA 1
ATOM 606 C C . VAL A 1 82 ? -6.345 -7.171 0.805 1.00 96.19 82 VAL A C 1
ATOM 608 O O . VAL A 1 82 ? -7.155 -6.262 0.981 1.00 96.19 82 VAL A O 1
ATOM 611 N N . SER A 1 83 ? -6.402 -8.313 1.476 1.00 96.06 83 SER A N 1
ATOM 612 C CA . SER A 1 83 ? -7.401 -8.641 2.488 1.00 96.06 83 SER A CA 1
ATOM 613 C C . SER A 1 83 ? -7.341 -7.699 3.699 1.00 96.06 83 SER A C 1
ATOM 615 O O . SER A 1 83 ? -6.281 -7.133 4.009 1.00 96.06 83 SER A O 1
ATOM 617 N N . PRO A 1 84 ? -8.452 -7.559 4.448 1.00 95.25 84 PRO A N 1
ATOM 618 C CA . PRO A 1 84 ? -8.481 -6.782 5.687 1.00 95.25 84 PRO A CA 1
ATOM 619 C C . PRO A 1 84 ? -7.406 -7.182 6.702 1.00 95.25 84 PRO A C 1
ATOM 621 O O . PRO A 1 84 ? -6.862 -6.350 7.434 1.00 95.25 84 PRO A O 1
ATOM 624 N N . GLU A 1 85 ? -7.064 -8.462 6.773 1.00 92.31 85 GLU A N 1
ATOM 625 C CA . GLU A 1 85 ? -6.054 -8.962 7.695 1.00 92.31 85 GLU A CA 1
ATOM 626 C C . GLU A 1 85 ? -4.647 -8.520 7.292 1.00 92.31 85 GLU A C 1
ATOM 628 O O . GLU A 1 85 ? -3.857 -8.190 8.184 1.00 92.31 85 GLU A O 1
ATOM 633 N N . SER A 1 86 ? -4.364 -8.497 5.986 1.00 93.19 86 SER A N 1
ATOM 634 C CA . SER A 1 86 ? -3.040 -8.256 5.406 1.00 93.19 86 SER A CA 1
ATOM 635 C C . SER A 1 86 ? -2.735 -6.778 5.156 1.00 93.19 86 SER A C 1
ATOM 637 O O . SER A 1 86 ? -1.580 -6.373 5.297 1.00 93.19 86 SER A O 1
ATOM 639 N N . LEU A 1 87 ? -3.734 -5.934 4.866 1.00 95.06 87 LEU A N 1
ATOM 640 C CA . LEU A 1 87 ? -3.494 -4.517 4.552 1.00 95.06 87 LEU A CA 1
ATOM 641 C C . LEU A 1 87 ? -2.786 -3.738 5.675 1.00 95.06 87 LEU A C 1
ATOM 643 O O . LEU A 1 87 ? -1.826 -3.026 5.381 1.00 95.06 87 LEU A O 1
ATOM 647 N N . PRO A 1 88 ? -3.154 -3.875 6.965 1.00 94.12 88 PRO A N 1
ATOM 648 C CA . PRO A 1 88 ? -2.442 -3.180 8.036 1.00 94.12 88 PRO A CA 1
ATOM 649 C C . PRO A 1 88 ? -0.966 -3.586 8.137 1.00 94.12 88 PRO A C 1
ATOM 651 O O . PRO A 1 88 ? -0.118 -2.775 8.510 1.00 94.12 88 PRO A O 1
ATOM 654 N N . VAL A 1 89 ? -0.658 -4.841 7.793 1.00 92.38 89 VAL A N 1
ATOM 655 C CA . VAL A 1 89 ? 0.713 -5.354 7.752 1.00 92.38 89 VAL A CA 1
ATOM 656 C C . VAL A 1 89 ? 1.468 -4.728 6.584 1.00 92.38 89 VAL A C 1
ATOM 658 O O . VAL A 1 89 ? 2.585 -4.258 6.790 1.00 92.38 89 VAL A O 1
ATOM 661 N N . LEU A 1 90 ? 0.856 -4.672 5.396 1.00 93.81 90 LEU A N 1
ATOM 662 C CA . LEU A 1 90 ? 1.429 -4.002 4.228 1.00 93.81 90 LEU A CA 1
ATOM 663 C C . LEU A 1 90 ? 1.727 -2.527 4.525 1.00 93.81 90 LEU A C 1
ATOM 665 O O . LEU A 1 90 ? 2.857 -2.093 4.332 1.00 93.81 90 LEU A O 1
ATOM 669 N N . LEU A 1 91 ? 0.761 -1.786 5.076 1.00 94.62 91 LEU A N 1
ATOM 670 C CA . LEU A 1 91 ? 0.930 -0.380 5.458 1.00 94.62 91 LEU A CA 1
ATOM 671 C C . LEU A 1 91 ? 2.089 -0.186 6.436 1.00 94.62 91 LEU A C 1
ATOM 673 O O . LEU A 1 91 ? 2.934 0.680 6.230 1.00 94.62 91 LEU A O 1
ATOM 677 N N . ARG A 1 92 ? 2.179 -1.019 7.483 1.00 92.94 92 ARG A N 1
ATOM 678 C CA . ARG A 1 92 ? 3.306 -0.962 8.425 1.00 92.94 92 ARG A CA 1
ATOM 679 C C . ARG A 1 92 ? 4.642 -1.138 7.705 1.00 92.94 92 ARG A C 1
ATOM 681 O O . ARG A 1 92 ? 5.574 -0.403 8.015 1.00 92.94 92 ARG A O 1
ATOM 688 N N . ARG A 1 93 ? 4.734 -2.105 6.788 1.00 91.56 93 ARG A N 1
ATOM 689 C CA . ARG A 1 93 ? 5.962 -2.396 6.037 1.00 91.56 93 ARG A CA 1
ATOM 690 C C . ARG A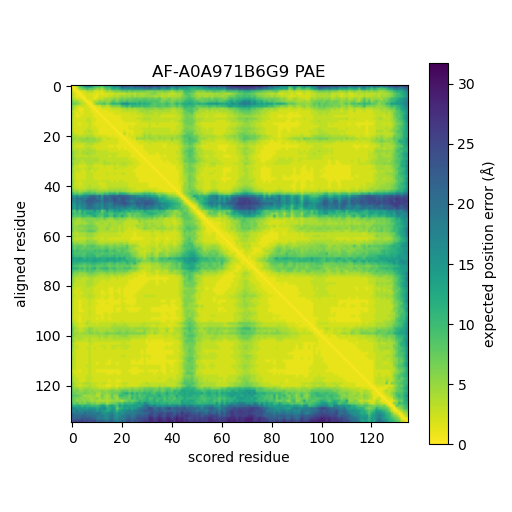 1 93 ? 6.320 -1.287 5.050 1.00 91.56 93 ARG A C 1
ATOM 692 O O . ARG A 1 93 ? 7.494 -0.986 4.930 1.00 91.56 93 ARG A O 1
ATOM 699 N N . LEU A 1 94 ? 5.340 -0.645 4.415 1.00 93.81 94 LEU A N 1
ATOM 700 C CA . LEU A 1 94 ? 5.577 0.506 3.538 1.00 93.81 94 LEU A CA 1
ATOM 701 C C . LEU A 1 94 ? 6.105 1.723 4.316 1.00 93.81 94 LEU A C 1
ATOM 703 O O . LEU A 1 94 ? 7.085 2.328 3.900 1.00 93.81 94 LEU A O 1
ATOM 707 N N . PHE A 1 95 ? 5.534 2.037 5.486 1.00 92.50 95 PHE A N 1
ATOM 708 C CA . PHE A 1 95 ? 6.038 3.131 6.336 1.00 92.50 95 PHE A CA 1
ATOM 709 C C . PHE A 1 95 ? 7.423 2.870 6.944 1.00 92.50 95 PHE A C 1
ATOM 711 O O . PHE A 1 95 ? 8.100 3.809 7.348 1.00 92.50 95 PHE A O 1
ATOM 718 N N . HIS A 1 96 ? 7.828 1.605 7.054 1.00 89.69 96 HIS A N 1
ATOM 719 C CA . HIS A 1 96 ? 9.107 1.194 7.640 1.00 89.69 96 HIS A CA 1
ATOM 720 C C . HIS A 1 96 ? 9.921 0.388 6.628 1.00 89.69 96 HIS A C 1
ATOM 722 O O . HIS A 1 96 ? 10.566 -0.598 6.993 1.00 89.69 96 HIS A O 1
ATOM 728 N N . LEU A 1 97 ? 9.822 0.749 5.346 1.00 90.19 97 LEU A N 1
ATOM 729 C CA . LEU A 1 97 ? 10.485 0.006 4.292 1.00 90.19 97 LEU A CA 1
ATOM 730 C C . LEU A 1 97 ? 12.002 0.166 4.450 1.00 90.19 97 LEU A C 1
ATOM 732 O O . LEU A 1 97 ? 12.546 1.239 4.213 1.00 90.19 97 LEU A O 1
ATOM 736 N N . ASP A 1 98 ? 12.674 -0.907 4.865 1.00 87.44 98 ASP A N 1
ATOM 737 C CA . ASP A 1 98 ? 14.130 -0.961 4.970 1.00 87.44 98 ASP A CA 1
ATOM 738 C C . ASP A 1 98 ? 14.730 -1.191 3.577 1.00 87.44 98 ASP A C 1
ATOM 740 O O . ASP A 1 98 ? 14.906 -2.326 3.129 1.00 87.44 98 ASP A O 1
ATOM 744 N N . THR A 1 99 ? 14.942 -0.095 2.852 1.00 87.31 99 THR A N 1
ATOM 745 C CA . THR A 1 99 ? 15.546 -0.072 1.518 1.00 87.31 99 THR A CA 1
ATOM 746 C C . THR A 1 99 ? 16.676 0.951 1.483 1.00 87.31 99 THR A C 1
ATOM 748 O O . THR A 1 99 ? 16.643 1.960 2.183 1.00 87.31 99 THR A O 1
ATOM 751 N N . THR A 1 100 ? 17.703 0.700 0.671 1.00 90.38 100 THR A N 1
ATOM 752 C CA . THR A 1 100 ? 18.831 1.633 0.492 1.00 90.38 100 THR A CA 1
ATOM 753 C C . THR A 1 100 ? 18.567 2.686 -0.588 1.00 90.38 100 THR A C 1
ATOM 755 O O . THR A 1 100 ? 19.458 3.466 -0.910 1.00 90.38 100 THR A O 1
ATOM 758 N N . ASP A 1 101 ? 17.398 2.635 -1.226 1.00 94.62 101 ASP A N 1
ATOM 759 C CA . ASP A 1 101 ? 16.992 3.514 -2.319 1.00 94.62 101 ASP A CA 1
ATOM 760 C C . ASP A 1 101 ? 15.978 4.544 -1.801 1.00 94.62 101 ASP A C 1
ATOM 762 O O . ASP A 1 101 ? 14.794 4.237 -1.648 1.00 94.62 101 ASP A O 1
ATOM 766 N N . ASP A 1 102 ? 16.449 5.765 -1.530 1.00 94.81 102 ASP A N 1
ATOM 767 C CA . ASP A 1 102 ? 15.635 6.846 -0.956 1.00 94.81 102 ASP A CA 1
ATOM 768 C C . ASP A 1 102 ? 14.373 7.131 -1.789 1.00 94.81 102 ASP A C 1
ATOM 770 O O . ASP A 1 102 ? 13.305 7.378 -1.235 1.00 94.81 102 ASP A O 1
ATOM 774 N N . ALA A 1 103 ? 14.446 7.009 -3.121 1.00 96.38 103 ALA A N 1
ATOM 775 C CA . ALA A 1 103 ? 13.292 7.240 -3.990 1.00 96.38 103 ALA A CA 1
ATOM 776 C C . ALA A 1 103 ? 12.202 6.167 -3.821 1.00 96.38 103 ALA A C 1
ATOM 778 O O . ALA A 1 103 ? 11.016 6.451 -3.991 1.00 96.38 103 ALA A O 1
ATOM 779 N N . VAL A 1 104 ? 12.588 4.932 -3.488 1.00 95.69 104 VAL A N 1
ATOM 780 C CA . VAL A 1 104 ? 11.645 3.847 -3.183 1.00 95.69 104 VAL A CA 1
ATOM 781 C C . VAL A 1 104 ? 11.077 4.015 -1.778 1.00 95.69 104 VAL A C 1
ATOM 783 O O . VAL A 1 104 ? 9.881 3.801 -1.592 1.00 95.69 104 VAL A O 1
ATOM 786 N N . ALA A 1 105 ? 11.891 4.438 -0.807 1.00 94.44 105 ALA A N 1
ATOM 787 C CA . ALA A 1 105 ? 11.425 4.740 0.545 1.00 94.44 105 ALA A CA 1
ATOM 788 C C . ALA A 1 105 ? 10.383 5.876 0.549 1.00 94.44 105 ALA A C 1
ATOM 790 O O . ALA A 1 105 ? 9.315 5.738 1.151 1.00 94.44 105 ALA A O 1
ATOM 791 N N . ASP A 1 106 ? 10.643 6.957 -0.191 1.00 95.56 106 ASP A N 1
ATOM 792 C CA . ASP A 1 106 ? 9.720 8.086 -0.340 1.00 95.56 106 ASP A CA 1
ATOM 793 C C . ASP A 1 106 ? 8.415 7.676 -1.040 1.00 95.56 106 ASP A C 1
ATOM 795 O O . ASP A 1 106 ? 7.320 8.051 -0.601 1.00 95.56 106 ASP A O 1
ATOM 799 N N . ALA A 1 107 ? 8.510 6.858 -2.095 1.00 97.06 107 ALA A N 1
ATOM 800 C CA . ALA A 1 107 ? 7.340 6.303 -2.775 1.00 97.06 107 ALA A CA 1
ATOM 801 C C . ALA A 1 107 ? 6.525 5.383 -1.852 1.00 97.06 107 ALA A C 1
ATOM 803 O O . ALA A 1 107 ? 5.297 5.434 -1.865 1.00 97.06 107 ALA A O 1
ATOM 804 N N . ALA A 1 108 ? 7.182 4.581 -1.007 1.00 96.06 108 ALA A N 1
ATOM 805 C CA . ALA A 1 108 ? 6.518 3.705 -0.046 1.00 96.06 108 ALA A CA 1
ATOM 806 C C . ALA A 1 108 ? 5.713 4.497 0.994 1.00 96.06 108 ALA A C 1
ATOM 808 O O . ALA A 1 108 ? 4.550 4.174 1.247 1.00 96.06 108 ALA A O 1
ATOM 809 N N . MET A 1 109 ? 6.311 5.546 1.570 1.00 94.50 109 MET A N 1
ATOM 810 C CA . MET A 1 109 ? 5.635 6.423 2.530 1.00 94.50 109 MET A CA 1
ATOM 811 C C . MET A 1 109 ? 4.455 7.158 1.892 1.00 94.50 109 MET A C 1
ATOM 813 O O . MET A 1 109 ? 3.377 7.200 2.486 1.00 94.50 109 MET A O 1
ATOM 817 N N . SER A 1 110 ? 4.643 7.687 0.679 1.00 95.44 110 SER A N 1
ATOM 818 C CA . SER A 1 110 ? 3.589 8.393 -0.061 1.00 95.44 110 SER A CA 1
ATOM 819 C C . SER A 1 110 ? 2.420 7.460 -0.375 1.00 95.44 110 SER A C 1
ATOM 821 O O . SER A 1 110 ? 1.291 7.745 0.016 1.00 95.44 110 SER A O 1
ATOM 823 N N . LEU A 1 111 ? 2.698 6.281 -0.942 1.00 96.75 111 LEU A N 1
ATOM 824 C CA . LEU A 1 111 ? 1.682 5.274 -1.248 1.00 96.75 111 LEU A CA 1
ATOM 825 C C . LEU A 1 111 ? 0.917 4.828 0.006 1.00 96.75 111 LEU A C 1
ATOM 827 O O . LEU A 1 111 ? -0.303 4.680 -0.024 1.00 96.75 111 LEU A O 1
ATOM 831 N N . ALA A 1 112 ? 1.607 4.607 1.128 1.00 95.62 112 ALA A N 1
ATOM 832 C CA . ALA A 1 112 ? 0.951 4.226 2.376 1.00 95.62 112 ALA A CA 1
ATOM 833 C C . ALA A 1 112 ? 0.034 5.337 2.918 1.00 95.62 112 ALA A C 1
ATOM 835 O O . ALA A 1 112 ? -1.044 5.040 3.440 1.00 95.62 112 ALA A O 1
ATOM 836 N N . GLY A 1 113 ? 0.449 6.599 2.774 1.00 94.12 113 GLY A N 1
ATOM 837 C CA . GLY A 1 113 ? -0.369 7.773 3.071 1.00 94.12 113 GLY A CA 1
ATOM 838 C C . GLY A 1 113 ? -1.614 7.845 2.191 1.00 94.12 113 GLY A C 1
ATOM 839 O O . GLY A 1 113 ? -2.717 7.965 2.718 1.00 94.12 113 GLY A O 1
ATOM 840 N N . ASP A 1 114 ? -1.462 7.667 0.880 1.00 94.75 114 ASP A N 1
ATOM 841 C CA . ASP A 1 114 ? -2.570 7.693 -0.079 1.00 94.75 114 ASP A CA 1
ATOM 842 C C . ASP A 1 114 ? -3.581 6.571 0.186 1.00 94.75 114 ASP A C 1
ATOM 844 O O . ASP A 1 114 ? -4.790 6.806 0.200 1.00 94.75 114 ASP A O 1
ATOM 848 N N . ILE A 1 115 ? -3.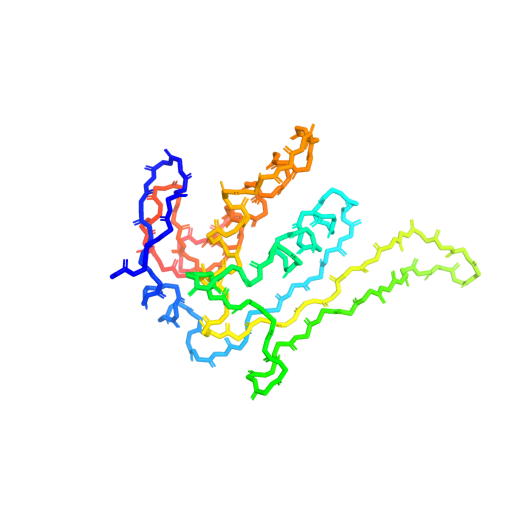113 5.356 0.493 1.00 95.50 115 ILE A N 1
ATOM 849 C CA . ILE A 1 115 ? -3.992 4.249 0.898 1.00 95.50 115 ILE A CA 1
ATOM 850 C C . ILE A 1 115 ? -4.789 4.631 2.152 1.00 95.50 115 ILE A C 1
ATOM 852 O O . ILE A 1 115 ? -6.002 4.432 2.195 1.00 95.50 115 ILE A O 1
ATOM 856 N N . LEU A 1 116 ? -4.144 5.195 3.177 1.00 94.31 116 LEU A N 1
ATOM 857 C CA . LEU A 1 116 ? -4.848 5.651 4.378 1.00 94.31 116 LEU A CA 1
ATOM 858 C C . LEU A 1 116 ? -5.861 6.760 4.055 1.00 94.31 116 LEU A C 1
ATOM 860 O O . LEU A 1 116 ? -6.991 6.705 4.541 1.00 94.31 116 LEU A O 1
ATOM 864 N N . LEU A 1 117 ? -5.506 7.707 3.190 1.00 92.25 117 LEU A N 1
ATOM 865 C CA . LEU A 1 117 ? -6.398 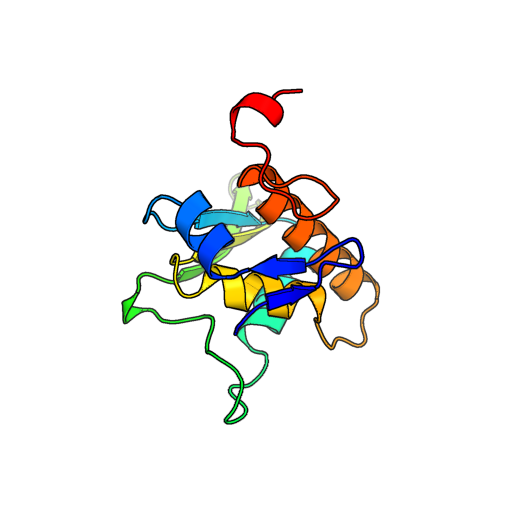8.779 2.762 1.00 92.25 117 LEU A CA 1
ATOM 866 C C . LEU A 1 117 ? -7.646 8.236 2.054 1.00 92.25 117 LEU A C 1
ATOM 868 O O . LEU A 1 117 ? -8.763 8.599 2.418 1.00 92.25 117 LEU A O 1
ATOM 872 N N . THR A 1 118 ? -7.488 7.305 1.106 1.00 93.12 118 THR A N 1
ATOM 873 C CA . THR A 1 118 ? -8.633 6.678 0.414 1.00 93.12 118 THR A CA 1
ATOM 874 C C . THR A 1 118 ? -9.532 5.871 1.354 1.00 93.12 118 THR A C 1
ATOM 876 O O . THR A 1 118 ? -10.741 5.781 1.139 1.00 93.12 118 THR A O 1
ATOM 879 N N . LEU A 1 119 ? -8.972 5.329 2.440 1.00 91.94 119 LEU A N 1
ATOM 880 C CA . LEU A 1 119 ? -9.727 4.664 3.501 1.00 91.94 119 LEU A CA 1
ATOM 881 C C . LEU A 1 119 ? -10.429 5.644 4.457 1.00 91.94 119 LEU A C 1
ATOM 883 O O . LEU A 1 119 ? -11.145 5.190 5.348 1.00 91.94 119 LEU A O 1
ATOM 887 N N . GLY A 1 120 ? -10.260 6.959 4.292 1.00 90.50 120 GLY A N 1
ATOM 888 C CA . GLY A 1 120 ? -10.897 7.984 5.121 1.00 90.50 120 GLY A CA 1
ATOM 889 C C . GLY A 1 120 ? -10.105 8.371 6.368 1.00 90.50 120 GLY A C 1
ATOM 890 O O . GLY A 1 120 ? -10.706 8.805 7.354 1.00 90.50 120 GLY A O 1
ATOM 891 N N . PHE A 1 121 ? -8.784 8.186 6.364 1.00 90.12 121 PHE A N 1
ATOM 892 C CA . PHE A 1 121 ? -7.898 8.719 7.398 1.00 90.12 121 PHE A CA 1
ATOM 893 C C . PHE A 1 121 ? -7.318 10.069 6.966 1.00 90.12 121 PHE A C 1
ATOM 895 O O . PHE A 1 121 ? -7.004 10.269 5.799 1.00 90.12 121 PHE A O 1
ATOM 902 N N . ASP A 1 122 ? -7.157 10.988 7.911 1.00 85.12 122 ASP A N 1
ATOM 903 C CA . ASP A 1 122 ? -6.433 12.235 7.679 1.00 85.12 122 ASP A CA 1
ATOM 904 C C . ASP A 1 122 ? -4.907 12.042 7.760 1.00 85.12 122 ASP A C 1
ATOM 906 O O . ASP A 1 122 ? -4.394 10.969 8.097 1.00 85.12 122 ASP A O 1
ATOM 910 N N . GLU A 1 123 ? -4.167 13.119 7.497 1.00 76.12 123 GLU A N 1
ATOM 911 C CA . GLU A 1 123 ? -2.704 13.155 7.593 1.00 76.12 123 GLU A CA 1
ATOM 912 C C . GLU A 1 123 ? -2.169 12.854 9.002 1.00 76.12 123 GLU A C 1
ATOM 914 O O . GLU A 1 123 ? -1.008 12.480 9.143 1.00 76.12 123 GLU A O 1
ATOM 919 N N . CYS A 1 124 ? -2.993 12.963 10.050 1.00 77.12 124 CYS A N 1
ATOM 920 C CA . CYS A 1 124 ? -2.646 12.620 11.431 1.00 77.12 124 CYS A CA 1
ATOM 921 C C . CYS A 1 124 ? -2.945 11.146 11.776 1.00 77.12 124 CYS A C 1
ATOM 923 O O . CYS A 1 124 ? -2.699 10.708 12.906 1.00 77.12 124 CYS A O 1
ATOM 925 N N . GLY A 1 125 ? -3.496 10.368 10.838 1.00 75.62 125 GLY A N 1
ATOM 926 C CA . GLY A 1 125 ? -3.927 8.991 11.063 1.00 75.62 125 GLY A CA 1
ATOM 927 C C . GLY A 1 125 ? -5.236 8.874 11.854 1.00 75.62 125 GLY A C 1
ATOM 928 O O . GLY A 1 125 ? -5.526 7.810 12.414 1.00 75.62 125 GLY A O 1
ATOM 929 N N . GLN A 1 126 ? -6.034 9.940 11.933 1.00 80.25 126 GLN A N 1
ATOM 930 C CA . GLN A 1 126 ? -7.379 9.898 12.500 1.00 80.25 126 GLN A CA 1
ATOM 931 C C . GLN A 1 126 ? -8.386 9.528 11.419 1.00 80.25 126 GLN A C 1
ATOM 933 O O . GLN A 1 126 ? -8.369 10.067 10.320 1.00 80.25 126 GLN A O 1
ATOM 938 N N . PHE A 1 127 ? -9.288 8.601 11.732 1.00 80.94 127 PHE A N 1
ATOM 939 C CA . PHE A 1 127 ? -10.381 8.270 10.825 1.00 80.94 127 PHE A CA 1
ATOM 940 C C . PHE A 1 127 ? -11.416 9.402 10.840 1.00 80.94 127 PHE A C 1
ATOM 942 O O . PHE A 1 127 ? -12.084 9.607 11.855 1.00 80.94 127 PHE A O 1
ATOM 949 N N . VAL A 1 128 ? -11.544 10.111 9.720 1.00 83.19 128 VAL A N 1
ATOM 950 C CA . VAL A 1 128 ? -12.470 11.239 9.518 1.00 83.19 128 VAL A CA 1
ATOM 951 C C . VAL A 1 128 ? -13.710 10.851 8.701 1.00 83.19 128 VAL A C 1
ATOM 953 O O . VAL A 1 128 ? -14.649 11.636 8.596 1.00 83.19 128 VAL A O 1
ATOM 956 N N . GLY A 1 129 ? -13.760 9.613 8.196 1.00 71.69 129 GLY A N 1
ATOM 957 C CA . GLY A 1 129 ? -14.875 9.082 7.412 1.00 71.69 129 GLY A CA 1
ATOM 958 C C . GLY A 1 129 ? -14.798 9.445 5.927 1.00 71.69 129 GLY A C 1
ATOM 959 O O . GLY A 1 129 ? -14.052 10.330 5.518 1.00 71.69 129 GLY A O 1
ATOM 960 N N . TRP A 1 130 ? -15.580 8.743 5.101 1.00 61.38 130 TRP A N 1
ATOM 961 C CA . TRP A 1 130 ? -15.539 8.900 3.640 1.00 61.38 130 TRP A CA 1
ATOM 962 C C . TRP A 1 130 ? -16.098 10.239 3.135 1.00 61.38 130 TRP A C 1
ATOM 964 O O . TRP A 1 130 ? -15.758 10.657 2.035 1.00 61.38 130 TRP A O 1
ATOM 974 N N . GLU A 1 131 ? -16.919 10.935 3.930 1.00 55.56 131 GLU A N 1
ATOM 975 C CA . GLU A 1 131 ? -17.510 12.226 3.538 1.00 55.56 131 GLU A CA 1
ATOM 976 C C . GLU A 1 131 ? -16.486 13.376 3.511 1.00 55.56 131 GLU A C 1
ATOM 978 O O . GLU A 1 131 ? -16.702 14.378 2.831 1.00 55.56 131 GLU A O 1
ATOM 983 N N . ALA A 1 132 ? -15.352 13.228 4.203 1.00 50.25 132 ALA A N 1
ATOM 984 C CA . ALA A 1 132 ? -14.304 14.246 4.274 1.00 50.25 132 ALA A CA 1
ATOM 985 C C . ALA A 1 132 ? -13.267 14.164 3.133 1.00 50.25 132 ALA A C 1
ATOM 987 O O . ALA A 1 132 ? -12.442 15.065 3.011 1.00 50.25 132 ALA A O 1
ATOM 988 N N . VAL A 1 133 ? -13.296 13.115 2.297 1.00 48.34 133 VAL A N 1
ATOM 989 C CA . VAL A 1 133 ? -12.266 12.842 1.264 1.00 48.34 133 VAL A CA 1
ATOM 990 C C . VAL A 1 133 ? -12.641 13.422 -0.114 1.00 48.34 133 VAL A C 1
ATOM 992 O O . VAL A 1 133 ? -11.935 13.234 -1.100 1.00 48.34 133 VAL A O 1
ATOM 995 N N . THR A 1 134 ? -13.743 14.168 -0.207 1.00 36.97 134 THR A N 1
ATOM 996 C CA . THR A 1 134 ? -14.153 14.850 -1.446 1.00 36.97 134 THR A CA 1
ATOM 997 C C . THR A 1 134 ? -13.504 16.234 -1.534 1.00 36.97 134 THR A C 1
ATOM 999 O O . THR A 1 134 ? -13.964 17.170 -0.878 1.00 36.97 134 THR A O 1
ATOM 1002 N N . VAL A 1 135 ? -12.457 16.366 -2.354 1.00 38.28 135 VAL A N 1
ATOM 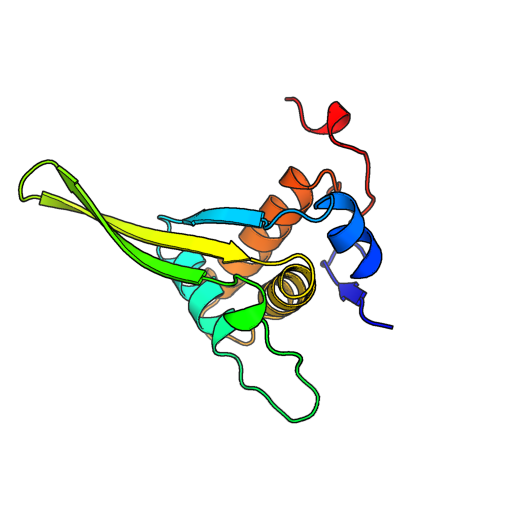1003 C CA . VAL A 1 135 ? -12.025 17.652 -2.935 1.00 38.28 135 VAL A CA 1
ATOM 1004 C C . VAL A 1 135 ? -12.475 17.701 -4.387 1.00 38.28 135 VAL A C 1
ATOM 1006 O O . VAL A 1 135 ? -12.228 16.706 -5.104 1.00 38.28 135 VAL A O 1
#

Solvent-accessible surface area (backbone atoms only — not comparable to full-atom values): 7510 Å² total; per-residue (Å²): 135,68,67,28,63,71,92,64,35,65,33,46,41,70,55,53,32,58,55,44,74,77,43,61,52,71,50,76,42,60,52,70,39,44,46,48,26,51,55,50,39,58,62,54,66,73,48,102,85,44,76,73,48,72,45,62,96,65,58,27,45,80,45,78,50,69,46,62,62,87,91,45,76,75,42,54,32,36,44,36,31,33,21,48,83,22,40,48,46,43,42,38,30,22,55,60,47,92,64,94,46,66,69,30,39,53,31,16,39,50,52,37,49,51,53,40,36,76,54,10,26,48,86,52,44,45,79,67,42,73,84,70,66,74,127

Radius of gyration: 14.96 Å; Cα contacts (8 Å, |Δi|>4): 220; chains: 1; bounding box: 36×36×50 Å

Secondary structure (DSSP, 8-state):
--EEE-SS-EEEHHHHHHHTTTSPEEEEE--HHHHHHHHHHHHS---TT---S--GGGT-EEEEEEEEETTEEEEEEEEEEE-TTTHHHHHHHHHT---S-HHHHHHHHHHHHHHHHHTTB-TTS-B--GGG---

Nearest PDB structures (foldseek):
  2od6-assembly2_C  TM=4.530E-01  e=1.565E+00  uncultured marine organism
  7mn2-assembly1_A  TM=3.878E-01  e=3.133E+00  Thermus thermophilus
  9j8f-assembly1_A  TM=3.019E-01  e=2.347E+00  Haemophilus influenzae Rd KW20
  9j8f-assembly2_B  TM=2.819E-01  e=1.757E+00  Haemophilus influenzae Rd KW20
  6urt-assembly1_G  TM=2.670E-01  e=1.658E+00  Escherichia coli K-12

Foldseek 3Di:
DDWADLVQAIADLVVLLVLCVFFWDKDKDFDPLLLVLLVQLQVVDVDVPQDHLADVVQVWDWDKAFDDDVPDTPTIMIITTGGSNRLSSSLNCLCVVPDPDVSSNVSSSVVSQVSLLCSQADSNNDRNDPVVSDD

Mean predicted aligned error: 5.84 Å

pLDDT: mean 87.02, std 13.34, range [36.97, 97.19]

Sequence (135 aa):
MCNIHTGSGTVKYTTVRKAMGGEPYTMSLTDTNEIRAVVEAVNQGIDGHLEACYCPDRGDSYEGGERKAGKLVLCRSLDCAVSPESLPVLLRRLFHLDTTDDAVADAAMSLAGDILLTLGFDECGQFVGWEAVTV